Protein AF-A0A2W6BWT4-F1 (afdb_monomer)

Mean predicted aligned error: 5.08 Å

Foldseek 3Di:
DDQQKDWPADFDQDPVFKTWTWIAHPVGDIDIDIDGHDDDDD

pLDDT: mean 88.9, std 11.59, range [45.81, 97.0]

Secondary structure (DSSP, 8-state):
---SPEEEEEEEE-TTSEEEEEEE-TTS-EEEEEEEPPPPP-

Sequence (42 aa):
MGAGATTLEAPLDTPYGDRRAMVRDPYGNVFQIAHRLAVSPS

Structure (mmCIF, N/CA/C/O backbone):
data_AF-A0A2W6BWT4-F1
#
_entry.id   AF-A0A2W6BWT4-F1
#
loop_
_atom_site.group_PDB
_atom_site.id
_atom_site.type_symbol
_atom_site.label_atom_id
_atom_site.label_alt_id
_atom_site.label_comp_id
_atom_site.label_asym_id
_atom_site.label_entity_id
_atom_site.label_seq_id
_atom_site.pdbx_PDB_ins_code
_atom_site.Cartn_x
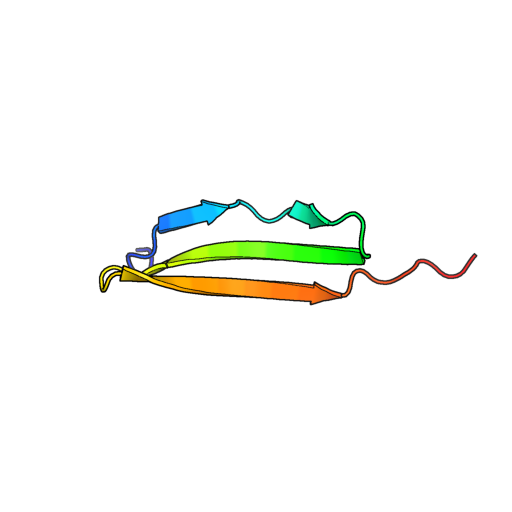_atom_site.Cartn_y
_atom_site.Cartn_z
_atom_site.occupancy
_atom_site.B_iso_or_equiv
_atom_site.auth_seq_id
_atom_site.auth_comp_id
_atom_site.auth_asym_id
_atom_site.auth_atom_id
_atom_site.pdbx_PD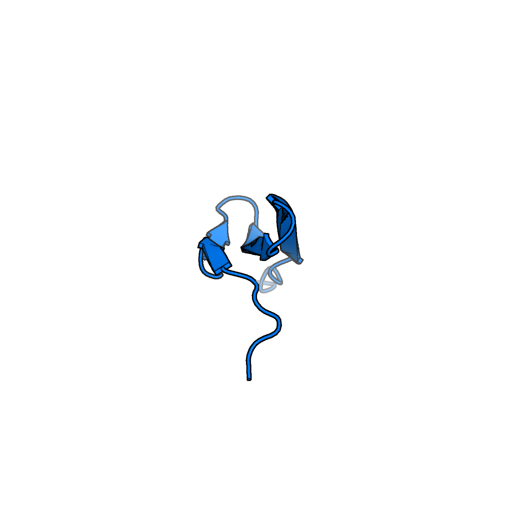B_model_num
ATOM 1 N N . MET A 1 1 ? -7.374 -17.849 11.425 1.00 45.81 1 MET A N 1
ATOM 2 C CA . MET 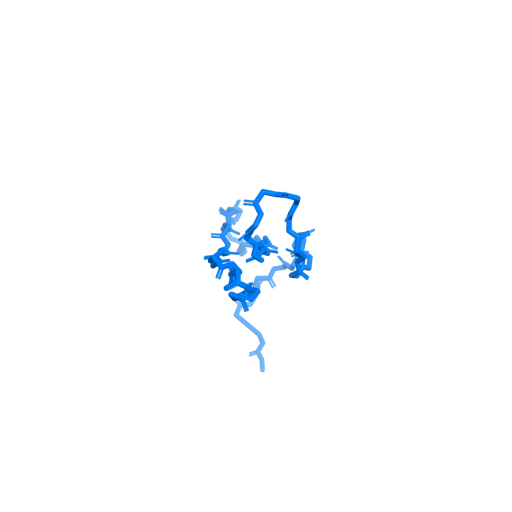A 1 1 ? -7.794 -16.525 11.936 1.00 45.81 1 MET A CA 1
ATOM 3 C C . MET A 1 1 ? -6.804 -15.495 11.418 1.00 45.81 1 MET A C 1
ATOM 5 O O . MET A 1 1 ? -5.612 -15.744 11.529 1.00 45.81 1 MET A O 1
ATOM 9 N N . GLY A 1 2 ? -7.268 -14.419 10.778 1.00 65.38 2 GLY A N 1
ATOM 10 C CA . GLY A 1 2 ? -6.395 -13.325 10.329 1.00 65.38 2 GLY A CA 1
ATOM 11 C C . GLY A 1 2 ? -6.072 -12.365 11.476 1.00 65.38 2 GLY A C 1
ATOM 12 O O . GLY A 1 2 ? -6.836 -12.288 12.433 1.00 65.38 2 GLY A O 1
ATOM 13 N N . ALA A 1 3 ? -4.980 -11.604 11.369 1.00 78.62 3 ALA A N 1
ATOM 14 C CA . ALA A 1 3 ? -4.536 -10.630 12.379 1.00 78.62 3 ALA A CA 1
ATOM 15 C C . ALA A 1 3 ? -5.442 -9.377 12.507 1.00 78.62 3 ALA A C 1
ATOM 17 O O . ALA A 1 3 ? -5.017 -8.351 13.025 1.00 78.62 3 ALA A O 1
ATOM 18 N N . GLY A 1 4 ? -6.678 -9.425 11.994 1.00 86.56 4 GLY A N 1
ATOM 19 C CA . GLY A 1 4 ? -7.638 -8.314 12.011 1.00 86.56 4 GLY A CA 1
ATOM 20 C C . GLY A 1 4 ? -7.365 -7.188 11.006 1.00 86.56 4 GLY A C 1
ATOM 21 O O . GLY A 1 4 ? -8.170 -6.268 10.901 1.00 86.56 4 GLY A O 1
ATOM 22 N N . ALA A 1 5 ? -6.267 -7.245 10.251 1.00 90.62 5 ALA A N 1
ATOM 23 C CA . ALA A 1 5 ? -5.967 -6.246 9.233 1.00 90.62 5 ALA A CA 1
ATOM 24 C C . ALA A 1 5 ? -6.873 -6.393 7.996 1.00 90.62 5 ALA A C 1
ATOM 26 O O . ALA A 1 5 ? -7.149 -7.502 7.534 1.00 90.62 5 ALA A O 1
ATOM 27 N N . THR A 1 6 ? -7.301 -5.261 7.441 1.00 94.25 6 THR A N 1
ATOM 28 C CA . THR A 1 6 ? -8.082 -5.174 6.201 1.00 94.25 6 THR A CA 1
ATOM 29 C C . THR A 1 6 ? -7.163 -4.823 5.039 1.00 94.25 6 THR A C 1
ATOM 31 O O . THR A 1 6 ? -6.340 -3.915 5.151 1.00 94.25 6 THR A O 1
ATOM 34 N N . THR A 1 7 ? -7.303 -5.517 3.909 1.00 94.56 7 THR A N 1
ATOM 35 C CA . THR A 1 7 ? -6.561 -5.167 2.688 1.00 94.56 7 THR A CA 1
ATOM 36 C C . THR A 1 7 ? -7.143 -3.889 2.096 1.00 94.56 7 THR A C 1
ATOM 38 O O . THR A 1 7 ? -8.331 -3.844 1.790 1.00 94.56 7 THR A O 1
ATOM 41 N N . LEU A 1 8 ? -6.310 -2.857 1.957 1.00 95.19 8 LEU A N 1
ATOM 42 C CA . LEU A 1 8 ? -6.663 -1.617 1.262 1.00 95.19 8 LEU A CA 1
ATOM 43 C C . LEU A 1 8 ? -6.301 -1.703 -0.220 1.00 95.19 8 LEU A C 1
ATOM 45 O O . LEU A 1 8 ? -7.066 -1.266 -1.072 1.00 95.19 8 LEU A O 1
ATOM 49 N N . GLU A 1 9 ? -5.145 -2.294 -0.518 1.00 95.06 9 GLU A N 1
ATOM 50 C CA . GLU A 1 9 ? -4.662 -2.504 -1.876 1.00 95.06 9 GLU A CA 1
ATOM 51 C C . GLU A 1 9 ? -4.048 -3.900 -1.965 1.00 95.06 9 GLU A C 1
ATOM 53 O O . GLU A 1 9 ? -3.140 -4.243 -1.198 1.00 95.06 9 GLU A O 1
ATOM 58 N N . ALA A 1 10 ? -4.572 -4.718 -2.878 1.00 94.44 10 ALA A N 1
ATOM 59 C CA . ALA A 1 10 ? -4.008 -6.031 -3.150 1.00 94.44 10 ALA A CA 1
ATOM 60 C C . ALA A 1 10 ? -2.590 -5.889 -3.736 1.00 94.44 10 ALA A C 1
ATOM 62 O O . ALA A 1 10 ? -2.299 -4.870 -4.363 1.00 94.44 10 ALA A O 1
ATOM 63 N N . PRO A 1 11 ? -1.713 -6.899 -3.575 1.00 94.94 11 PRO A N 1
ATOM 64 C CA . PRO A 1 11 ? -0.377 -6.861 -4.152 1.00 94.94 11 PRO A CA 1
ATOM 65 C C . PRO A 1 11 ? -0.408 -6.570 -5.657 1.00 94.94 11 PRO A C 1
ATOM 67 O O . PRO A 1 11 ? -0.912 -7.397 -6.419 1.00 94.94 11 PRO A O 1
ATOM 70 N N . 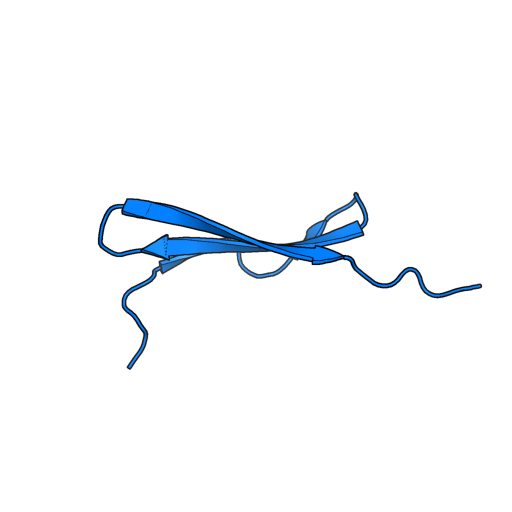LEU A 1 12 ? 0.159 -5.437 -6.070 1.00 94.88 12 LEU A N 1
ATOM 71 C CA . LEU A 1 12 ? 0.234 -5.011 -7.465 1.00 94.88 12 LEU A CA 1
ATOM 72 C C . LEU A 1 12 ? 1.651 -4.608 -7.853 1.00 94.88 12 LEU A C 1
ATOM 74 O O . LEU A 1 12 ? 2.402 -4.058 -7.042 1.00 94.88 12 LEU A O 1
ATOM 78 N N . ASP A 1 13 ? 1.984 -4.877 -9.110 1.00 94.69 13 ASP A N 1
ATOM 79 C CA . ASP A 1 13 ? 3.239 -4.470 -9.724 1.00 94.69 13 ASP A CA 1
ATOM 80 C C . ASP A 1 13 ? 3.125 -3.002 -10.144 1.00 94.69 13 ASP A C 1
ATOM 82 O O . ASP A 1 13 ? 2.205 -2.595 -10.858 1.00 94.69 13 ASP A O 1
ATOM 86 N N . THR A 1 14 ? 4.033 -2.179 -9.643 1.00 90.06 14 THR A N 1
ATOM 87 C CA . THR A 1 14 ? 4.046 -0.745 -9.883 1.00 90.06 14 THR A CA 1
ATOM 88 C C . THR A 1 14 ? 4.853 -0.439 -11.143 1.00 90.06 14 THR A C 1
ATOM 90 O O . THR A 1 14 ? 5.830 -1.129 -11.448 1.00 90.06 14 THR A O 1
ATOM 93 N N . PRO A 1 15 ? 4.528 0.649 -11.862 1.00 88.06 15 PRO A N 1
ATOM 94 C CA . PRO A 1 15 ? 5.276 1.044 -13.058 1.00 88.06 15 PRO A CA 1
ATOM 95 C C . PRO A 1 15 ? 6.739 1.422 -12.771 1.00 88.06 15 PRO A C 1
ATOM 97 O O . PRO A 1 15 ? 7.547 1.484 -13.690 1.00 88.06 15 PRO A O 1
ATOM 100 N N . TYR A 1 16 ? 7.087 1.678 -11.507 1.00 85.81 16 TYR A N 1
ATOM 101 C CA . TYR A 1 16 ? 8.439 2.014 -11.059 1.00 85.81 16 TYR A CA 1
ATOM 102 C C . TYR A 1 16 ? 9.230 0.804 -10.526 1.00 85.81 16 TYR A C 1
ATOM 104 O O . TYR A 1 16 ? 10.354 0.973 -10.056 1.00 85.81 16 TYR A O 1
ATOM 112 N N . GLY A 1 17 ? 8.693 -0.415 -10.657 1.00 90.50 17 GLY A N 1
ATOM 113 C CA . GLY A 1 17 ? 9.460 -1.649 -10.467 1.00 90.50 17 GLY A CA 1
ATOM 114 C C . GLY A 1 17 ? 9.418 -2.242 -9.060 1.00 90.50 17 GLY A C 1
ATOM 115 O O . GLY A 1 17 ? 10.342 -2.958 -8.681 1.00 90.50 17 GLY A O 1
ATOM 116 N N . ASP A 1 18 ? 8.358 -1.988 -8.299 1.00 93.50 18 ASP A N 1
ATOM 117 C CA . ASP A 1 18 ? 8.094 -2.659 -7.025 1.00 93.50 18 ASP A CA 1
ATOM 118 C C . ASP A 1 18 ? 6.803 -3.463 -7.115 1.00 93.50 18 ASP A C 1
ATOM 120 O O . A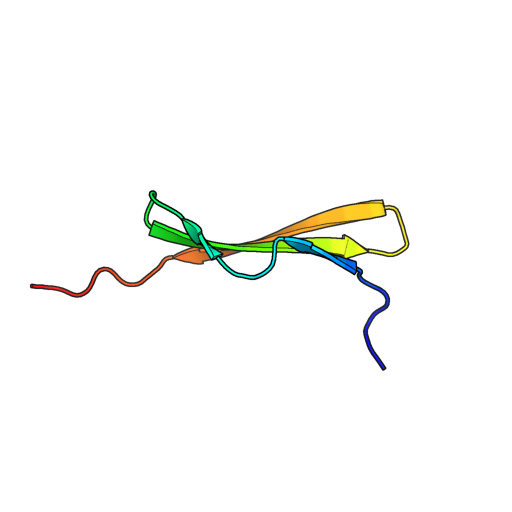SP A 1 18 ? 5.881 -3.095 -7.833 1.00 93.50 18 ASP A O 1
ATOM 124 N N . ARG A 1 19 ? 6.684 -4.522 -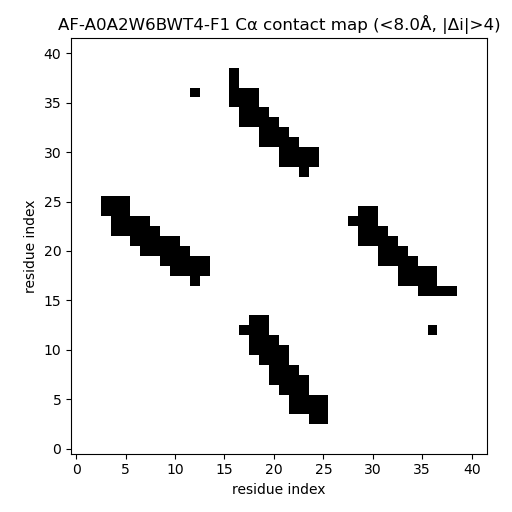6.320 1.00 94.81 19 ARG A N 1
ATOM 125 C CA . ARG A 1 19 ? 5.382 -5.105 -6.008 1.00 94.81 19 ARG A CA 1
ATOM 126 C C . ARG A 1 19 ? 4.972 -4.638 -4.629 1.00 94.81 19 ARG A C 1
ATOM 128 O O . ARG A 1 19 ? 5.643 -4.965 -3.645 1.00 94.81 19 ARG A O 1
ATOM 135 N N . ARG A 1 20 ? 3.880 -3.878 -4.561 1.00 96.31 20 ARG A N 1
ATOM 136 C CA . ARG A 1 20 ? 3.394 -3.244 -3.332 1.00 96.31 20 ARG A CA 1
ATOM 137 C C . ARG A 1 20 ? 2.011 -3.748 -2.943 1.00 96.31 20 ARG A C 1
ATOM 139 O O . ARG A 1 20 ? 1.213 -4.070 -3.811 1.00 96.31 20 ARG A O 1
ATOM 146 N N . ALA A 1 21 ? 1.724 -3.760 -1.650 1.00 96.69 21 ALA A N 1
ATOM 147 C CA . ALA A 1 21 ? 0.402 -3.979 -1.079 1.00 96.69 21 ALA A CA 1
ATOM 148 C C . ALA A 1 21 ? 0.170 -3.004 0.080 1.00 96.69 21 ALA A C 1
ATOM 150 O O . ALA A 1 21 ? 1.125 -2.538 0.713 1.00 96.69 21 ALA A O 1
ATOM 151 N N . MET A 1 22 ? -1.097 -2.731 0.387 1.00 97.00 22 MET A N 1
ATOM 152 C CA . MET A 1 22 ? -1.487 -1.886 1.515 1.00 97.00 22 MET A CA 1
ATOM 153 C C . MET A 1 22 ? -2.497 -2.598 2.402 1.00 97.00 22 MET A C 1
ATOM 155 O O . MET A 1 22 ? -3.484 -3.159 1.920 1.00 97.00 22 MET A O 1
ATOM 159 N N . VAL A 1 23 ? -2.287 -2.513 3.712 1.00 96.44 23 VAL A N 1
ATOM 160 C CA . VAL A 1 23 ? -3.223 -3.021 4.718 1.00 96.44 23 VAL A CA 1
ATOM 161 C C . VAL A 1 23 ? -3.466 -1.974 5.796 1.00 96.44 23 VAL A C 1
ATOM 163 O O . VAL A 1 23 ? -2.588 -1.167 6.102 1.00 96.44 23 VAL A O 1
ATOM 166 N N . ARG A 1 24 ? -4.661 -1.999 6.383 1.00 97.00 24 ARG A N 1
ATOM 167 C CA . ARG A 1 24 ? -5.030 -1.207 7.555 1.00 97.00 24 ARG A CA 1
ATOM 168 C C . ARG A 1 24 ? -5.240 -2.128 8.742 1.00 97.00 24 ARG A C 1
ATOM 170 O O . ARG A 1 24 ? -6.018 -3.075 8.639 1.00 97.00 24 ARG A O 1
ATOM 177 N N . ASP A 1 25 ? -4.572 -1.855 9.852 1.00 94.81 25 ASP A N 1
ATOM 178 C CA . ASP A 1 25 ? -4.792 -2.595 11.093 1.00 94.81 25 ASP A CA 1
ATOM 179 C C . ASP A 1 25 ? -6.079 -2.124 11.819 1.00 94.81 25 ASP A C 1
ATOM 181 O O . ASP A 1 25 ? -6.664 -1.092 11.466 1.00 94.81 25 ASP A O 1
ATOM 185 N N . PRO A 1 26 ? -6.544 -2.851 12.850 1.00 94.25 26 PRO A N 1
ATOM 186 C CA . PRO A 1 26 ? -7.723 -2.457 13.627 1.00 94.25 26 PRO A CA 1
ATOM 187 C C . PRO A 1 26 ? -7.598 -1.101 14.338 1.00 94.25 26 PRO A C 1
ATOM 189 O O . PRO A 1 26 ? -8.612 -0.473 14.633 1.00 94.25 26 PRO A O 1
ATOM 192 N N . TYR A 1 27 ? -6.375 -0.641 14.609 1.00 94.19 27 TYR A N 1
ATOM 193 C CA . TYR A 1 27 ? -6.107 0.633 15.281 1.00 94.19 27 TYR A CA 1
ATOM 194 C C . TYR A 1 27 ? -6.081 1.827 14.315 1.00 94.19 27 TYR A C 1
ATOM 196 O O . TYR A 1 27 ? -6.019 2.973 14.751 1.00 94.19 27 TYR A O 1
ATOM 204 N N . GLY A 1 28 ? -6.189 1.579 13.007 1.00 93.94 28 GLY A N 1
ATOM 205 C CA . GLY A 1 28 ? -6.240 2.611 11.977 1.00 93.94 28 GLY A CA 1
ATOM 206 C C . GLY A 1 28 ? -4.903 2.941 11.322 1.00 93.94 28 GLY A C 1
ATOM 207 O O . GLY A 1 28 ? -4.878 3.784 10.427 1.00 93.94 28 GLY A O 1
ATOM 208 N N . ASN A 1 29 ? -3.824 2.266 11.706 1.00 96.50 29 ASN A N 1
ATOM 209 C CA . ASN A 1 29 ? -2.522 2.385 11.072 1.00 96.50 29 ASN A CA 1
ATOM 210 C C . ASN A 1 29 ? -2.561 1.780 9.670 1.00 96.50 29 ASN A C 1
ATOM 212 O O . ASN A 1 29 ? -3.102 0.692 9.452 1.00 96.50 29 ASN A O 1
ATOM 216 N N . VAL A 1 30 ? -1.947 2.481 8.721 1.00 96.75 30 VAL A N 1
ATOM 217 C CA . VAL A 1 30 ? -1.800 2.023 7.340 1.00 96.75 30 VAL A CA 1
ATOM 218 C C . VAL A 1 30 ? -0.3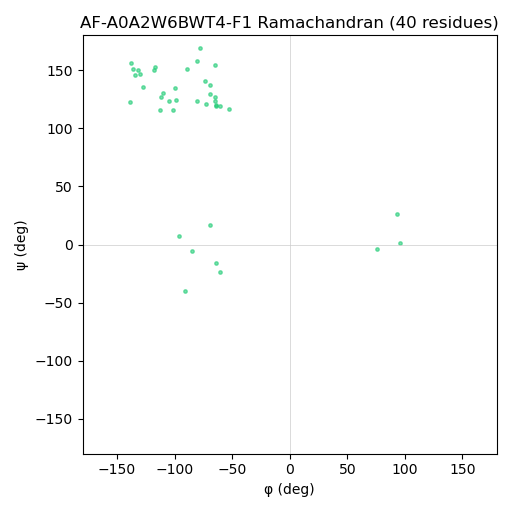65 1.576 7.124 1.00 96.75 30 VAL A C 1
ATOM 220 O O . VAL A 1 30 ? 0.571 2.351 7.313 1.00 96.75 30 VAL A O 1
ATOM 223 N N . PHE A 1 31 ? -0.201 0.329 6.698 1.00 95.75 31 PHE A N 1
ATOM 224 C CA . PHE A 1 31 ? 1.093 -0.250 6.376 1.00 95.75 31 PHE A CA 1
ATOM 225 C C . PHE A 1 31 ? 1.212 -0.457 4.870 1.00 95.75 31 PHE A C 1
ATOM 227 O O . PHE A 1 31 ? 0.337 -1.061 4.243 1.00 95.75 31 PHE A O 1
ATOM 234 N N . GLN A 1 32 ? 2.325 0.015 4.309 1.00 96.50 32 GLN A N 1
ATOM 235 C CA . GLN A 1 32 ? 2.767 -0.316 2.959 1.00 96.50 32 GLN A CA 1
ATOM 236 C C . GLN A 1 32 ? 3.818 -1.416 3.027 1.00 96.50 32 GLN A C 1
ATOM 238 O O . GLN A 1 32 ? 4.841 -1.270 3.693 1.00 96.50 32 GLN A O 1
ATOM 243 N N . ILE A 1 33 ? 3.567 -2.504 2.310 1.00 95.62 33 ILE A N 1
ATOM 244 C CA . ILE A 1 33 ? 4.491 -3.626 2.172 1.00 95.62 33 ILE A CA 1
ATOM 245 C C . ILE A 1 33 ? 4.938 -3.632 0.718 1.00 95.62 33 ILE A C 1
ATOM 247 O O . ILE A 1 33 ? 4.111 -3.816 -0.172 1.00 95.62 33 ILE A O 1
ATOM 251 N N . ALA A 1 34 ? 6.223 -3.405 0.466 1.00 95.25 34 ALA A N 1
ATOM 252 C CA . ALA A 1 34 ? 6.779 -3.367 -0.880 1.00 95.25 34 ALA A CA 1
ATOM 253 C C . ALA A 1 34 ? 8.079 -4.166 -0.955 1.00 95.25 34 ALA A C 1
ATOM 255 O O . ALA A 1 34 ? 8.861 -4.187 -0.005 1.00 95.25 34 ALA A O 1
ATOM 256 N N . HIS A 1 35 ? 8.310 -4.803 -2.100 1.00 94.31 35 HIS A N 1
ATOM 257 C CA . HIS A 1 35 ? 9.623 -5.324 -2.461 1.00 94.31 35 HIS A CA 1
ATOM 258 C C . HIS A 1 35 ? 9.932 -5.004 -3.922 1.00 94.31 35 HIS A C 1
ATOM 260 O O . HIS A 1 35 ? 9.027 -4.914 -4.754 1.00 94.31 35 HIS A O 1
ATOM 266 N N . ARG A 1 36 ? 11.223 -4.865 -4.219 1.00 93.06 36 ARG A N 1
ATOM 267 C CA . ARG A 1 36 ? 11.740 -4.605 -5.561 1.00 93.06 36 ARG A CA 1
ATOM 268 C C . ARG A 1 36 ? 11.434 -5.793 -6.472 1.00 93.06 36 ARG A C 1
ATOM 270 O O . ARG A 1 36 ? 11.823 -6.918 -6.155 1.00 93.06 36 ARG A O 1
ATOM 277 N N . LEU A 1 37 ? 10.806 -5.544 -7.617 1.00 91.69 37 LEU A N 1
ATOM 278 C CA . LEU A 1 37 ? 10.715 -6.537 -8.682 1.00 91.69 37 LEU A CA 1
ATOM 279 C C . LEU A 1 37 ? 12.108 -6.735 -9.279 1.00 91.69 37 LEU A C 1
ATOM 281 O O . LEU A 1 37 ? 12.794 -5.772 -9.631 1.00 91.69 37 LEU A O 1
ATOM 285 N N . ALA A 1 38 ? 12.540 -7.991 -9.381 1.00 81.12 38 ALA A N 1
ATOM 286 C CA . ALA A 1 38 ? 13.764 -8.308 -10.094 1.00 81.12 38 ALA A CA 1
ATOM 287 C C . ALA A 1 38 ? 13.605 -7.857 -11.551 1.00 81.12 38 ALA A C 1
ATOM 289 O O . ALA A 1 38 ? 12.719 -8.331 -12.264 1.00 81.12 38 ALA A O 1
ATOM 290 N N . VAL A 1 39 ? 14.465 -6.939 -11.997 1.00 72.75 39 VAL A N 1
ATOM 291 C CA . VAL A 1 39 ? 14.632 -6.708 -13.430 1.00 72.75 39 VAL A CA 1
ATOM 292 C C . VAL A 1 39 ? 15.193 -8.004 -14.006 1.00 72.75 39 VAL A C 1
ATOM 294 O O . VAL A 1 39 ? 16.237 -8.476 -13.557 1.00 72.75 39 VAL A O 1
ATOM 297 N N . SER A 1 40 ? 14.473 -8.635 -14.933 1.00 65.25 40 SER A N 1
ATOM 298 C CA . SER A 1 40 ? 15.042 -9.768 -15.663 1.00 65.25 40 SER A CA 1
ATOM 299 C C . SER A 1 40 ? 16.226 -9.230 -16.471 1.00 65.25 40 SER A C 1
ATOM 301 O O . SER A 1 40 ? 16.010 -8.304 -17.257 1.00 65.25 40 SER A O 1
ATOM 303 N N . PRO A 1 41 ? 17.464 -9.715 -16.263 1.00 66.75 41 PRO A N 1
ATOM 304 C CA . PRO A 1 41 ? 18.560 -9.335 -17.136 1.00 66.75 41 PRO A CA 1
ATOM 305 C C . PRO A 1 41 ? 18.254 -9.889 -18.531 1.00 66.75 41 PRO A C 1
ATOM 307 O O . PRO A 1 41 ? 17.976 -11.080 -18.678 1.00 66.75 41 PRO A O 1
ATOM 310 N N . SER A 1 42 ? 18.221 -8.993 -19.517 1.00 64.12 42 SER A N 1
ATOM 311 C CA . SER A 1 42 ? 18.178 -9.319 -20.947 1.00 64.12 42 SER A CA 1
ATOM 312 C C . SER A 1 42 ? 19.436 -10.050 -21.389 1.00 64.12 42 SER A C 1
ATOM 314 O O . SER A 1 42 ? 20.517 -9.611 -20.926 1.00 64.12 42 SER A O 1
#

Solvent-accessible surface area (backbone atoms only — not comparable to full-atom values): 2712 Å² total; per-residue (Å²): 137,78,94,62,55,43,79,76,37,74,80,39,79,46,98,88,44,33,39,34,30,30,35,32,41,82,90,68,52,75,47,78,49,69,46,76,51,81,76,78,85,128

Radius of gyration: 12.98 Å; Cα contacts (8 Å, |Δi|>4): 67; chains: 1; bounding box: 27×19×36 Å

Nearest PDB structures (foldseek):
  2r6u-assembly2_D  TM=8.162E-01  e=2.486E-01  Rhodococcus jostii RHA1
  3l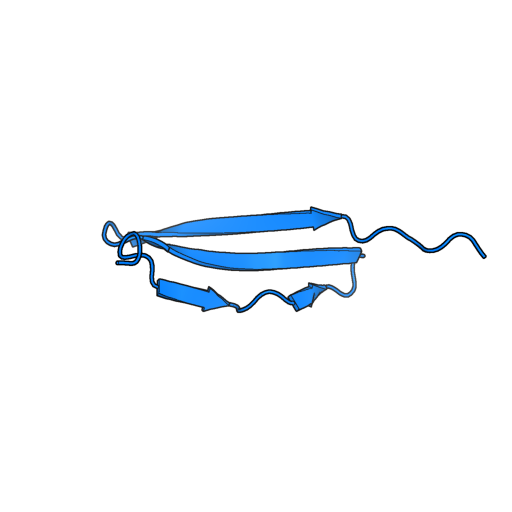20-assembly1_B  TM=7.415E-01  e=3.169E-01  Staphylococcus aureus subsp. aureus USA300
  8stb-assembly1_B  TM=8.296E-01  e=4.849E-01  Streptomyces sp.
  3l20-assembly1_A  TM=6.984E-01  e=6.981E-01  Staphylococcus aureus subsp. aureus USA300
  1ci3-assembly1_M  TM=6.06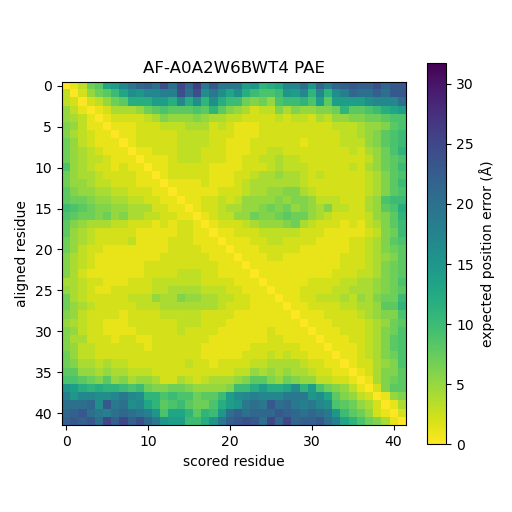8E-01  e=5.818E-01  Leptolyngbya laminosa